Protein AF-W1Y806-F1 (afdb_monomer_lite)

Foldseek 3Di:
DDKDWDKDWDADPPDPFQIKMKTKIKDWDDDLQDAFGKMKMKMKIWGALNHPCCDDPQPPPDPNVNCNGTKIWMKMKMWHRNDRQKIKIKMKTDCIAGPVSHGDDIDMDIDIGGDD

Sequence (116 aa):
NKLWAGGEWLKASNVDNSQAWTAGLGYGNYDIAKKGTWDVKGQYFNQKANAPIVSSTWDQAYDLTNTSNGYKGYMASVDYAVQDNVGLSAGYGFNSKDQSGNDLSDFYRAELNYKF

Structure (mmCIF, N/CA/C/O backbone):
data_AF-W1Y806-F1
#
_entry.id   AF-W1Y806-F1
#
loop_
_atom_site.group_PDB
_atom_site.id
_atom_site.type_symbol
_atom_site.label_atom_id
_atom_site.label_alt_id
_atom_site.label_comp_id
_atom_site.label_asym_id
_atom_site.label_entity_id
_atom_site.label_seq_id
_atom_site.pdbx_PDB_ins_code
_atom_site.Cartn_x
_atom_site.Cartn_y
_atom_site.Cartn_z
_atom_site.occupancy
_atom_site.B_iso_or_equiv
_atom_site.auth_seq_id
_atom_site.auth_comp_id
_atom_site.auth_asym_id
_atom_site.auth_atom_id
_atom_site.pdbx_PDB_model_num
ATOM 1 N N . ASN A 1 1 ? -4.099 8.910 17.407 1.00 78.94 1 ASN A N 1
ATOM 2 C CA . ASN A 1 1 ? -3.705 8.502 16.040 1.00 78.94 1 ASN A CA 1
ATOM 3 C C . ASN A 1 1 ? -2.195 8.426 15.946 1.00 78.94 1 ASN A C 1
ATOM 5 O O . ASN A 1 1 ? -1.521 9.210 16.606 1.00 78.94 1 ASN A O 1
ATOM 9 N N . LYS A 1 2 ? -1.678 7.451 15.201 1.00 91.25 2 LYS A N 1
ATOM 10 C CA . LYS A 1 2 ? -0.253 7.142 15.071 1.00 91.25 2 LYS A CA 1
ATOM 11 C C . LYS A 1 2 ? 0.195 7.400 13.636 1.00 91.25 2 LYS A C 1
ATOM 13 O O . LYS A 1 2 ? -0.600 7.249 12.714 1.00 91.25 2 LYS A O 1
ATOM 18 N N . LEU A 1 3 ? 1.455 7.789 13.472 1.00 95.25 3 LEU A N 1
ATOM 19 C CA . LEU A 1 3 ? 2.110 7.840 12.168 1.00 95.25 3 LEU A CA 1
ATOM 20 C C . LEU A 1 3 ? 2.689 6.462 11.845 1.00 95.25 3 LEU A C 1
ATOM 22 O O . LEU A 1 3 ? 3.262 5.807 12.716 1.00 95.25 3 LEU A O 1
ATOM 26 N N . TRP A 1 4 ? 2.545 6.055 10.591 1.00 95.06 4 TRP A N 1
ATOM 27 C CA . TRP A 1 4 ? 3.188 4.887 10.010 1.00 95.06 4 TRP A CA 1
ATOM 28 C C . TRP A 1 4 ? 4.090 5.340 8.863 1.00 95.06 4 TRP A C 1
ATOM 30 O O . TRP A 1 4 ? 3.712 6.194 8.062 1.00 95.06 4 TRP A O 1
ATOM 40 N N . ALA A 1 5 ? 5.282 4.763 8.802 1.00 95.88 5 ALA A N 1
ATOM 41 C CA . ALA A 1 5 ? 6.193 4.867 7.677 1.00 95.88 5 ALA A CA 1
ATOM 42 C C . ALA A 1 5 ? 6.804 3.485 7.474 1.00 95.88 5 ALA A C 1
ATOM 44 O O . ALA A 1 5 ? 7.257 2.867 8.441 1.00 95.88 5 ALA A O 1
ATOM 45 N N . GLY A 1 6 ? 6.790 2.988 6.244 1.00 92.94 6 GLY A N 1
ATOM 46 C CA . GLY A 1 6 ? 7.240 1.633 5.970 1.00 92.94 6 GLY A CA 1
ATOM 47 C C . GLY A 1 6 ? 7.550 1.404 4.506 1.00 92.94 6 GLY A C 1
ATOM 48 O O . GLY A 1 6 ? 7.191 2.193 3.633 1.00 92.94 6 GLY A O 1
ATOM 49 N N . GLY A 1 7 ? 8.241 0.304 4.252 1.00 91.00 7 GLY A N 1
ATOM 50 C CA . GLY A 1 7 ? 8.563 -0.152 2.918 1.00 91.00 7 GLY A CA 1
ATOM 51 C C . GLY A 1 7 ? 9.121 -1.562 2.958 1.00 91.00 7 GLY A C 1
ATOM 52 O O . GLY A 1 7 ? 9.635 -2.011 3.982 1.00 91.00 7 GLY A O 1
ATOM 53 N N . GLU A 1 8 ? 9.004 -2.250 1.835 1.00 90.38 8 GLU A N 1
ATOM 54 C CA . GLU A 1 8 ? 9.477 -3.617 1.649 1.00 90.38 8 GLU A CA 1
ATOM 55 C C . GLU A 1 8 ? 10.240 -3.683 0.329 1.00 90.38 8 GLU A C 1
ATOM 57 O O . GLU A 1 8 ? 9.922 -2.957 -0.615 1.00 90.38 8 GLU A O 1
ATOM 62 N N . TRP A 1 9 ? 11.257 -4.539 0.258 1.00 90.00 9 TRP A N 1
ATOM 63 C CA . TRP A 1 9 ? 12.038 -4.776 -0.952 1.00 90.00 9 TRP A CA 1
ATOM 64 C C . TRP A 1 9 ? 12.380 -6.257 -1.053 1.00 90.00 9 TRP A C 1
ATOM 66 O O . TRP A 1 9 ? 12.744 -6.887 -0.059 1.00 90.00 9 TRP A O 1
ATOM 76 N N . LEU A 1 10 ? 12.299 -6.802 -2.262 1.00 86.94 10 LEU A N 1
ATOM 77 C CA . LEU A 1 10 ? 12.695 -8.170 -2.563 1.00 86.94 10 LEU A CA 1
ATOM 78 C C . LEU A 1 10 ? 13.381 -8.262 -3.928 1.00 86.94 10 LEU A C 1
ATOM 80 O O . LEU A 1 10 ? 13.142 -7.449 -4.823 1.00 86.94 10 LEU A O 1
ATOM 84 N N . LYS A 1 11 ? 14.218 -9.291 -4.087 1.00 87.50 11 LYS A N 1
ATOM 85 C CA . LYS A 1 11 ? 14.857 -9.693 -5.346 1.00 87.50 11 LYS A CA 1
ATOM 86 C C . LYS A 1 11 ? 15.137 -11.192 -5.316 1.00 87.50 11 LYS A C 1
ATOM 88 O O . LYS A 1 11 ? 15.687 -11.685 -4.335 1.00 87.50 11 LYS A O 1
ATOM 93 N N . ALA A 1 12 ? 14.840 -11.902 -6.401 1.00 86.75 12 ALA A N 1
ATOM 94 C CA . ALA A 1 12 ? 15.270 -13.288 -6.549 1.00 86.75 12 ALA A CA 1
ATOM 95 C C . ALA A 1 12 ? 16.736 -13.341 -7.019 1.00 86.75 12 ALA A C 1
ATOM 97 O O . ALA A 1 12 ? 17.110 -12.700 -8.002 1.00 86.75 12 ALA A O 1
ATOM 98 N N . SER A 1 13 ? 17.574 -14.111 -6.318 1.00 82.81 13 SER A N 1
ATOM 99 C CA . SER A 1 13 ? 19.036 -14.088 -6.493 1.00 82.81 13 SER A CA 1
ATOM 100 C C . SER A 1 13 ? 19.524 -14.467 -7.895 1.00 82.81 13 SER A C 1
ATOM 102 O O . SER A 1 13 ? 20.561 -13.968 -8.316 1.00 82.81 13 SER A O 1
ATOM 104 N N . ASN A 1 14 ? 18.772 -15.297 -8.625 1.00 86.31 14 ASN A N 1
ATOM 105 C CA . ASN A 1 14 ? 19.182 -15.865 -9.917 1.00 86.31 14 ASN A CA 1
ATOM 106 C C . ASN A 1 14 ? 18.197 -15.556 -11.057 1.00 86.31 14 ASN A C 1
ATOM 108 O O . ASN A 1 14 ? 18.173 -16.268 -12.056 1.00 86.31 14 ASN A O 1
ATOM 112 N N . VAL A 1 15 ? 17.345 -14.541 -10.895 1.00 84.12 15 VAL A N 1
ATOM 113 C CA . VAL A 1 15 ? 16.355 -14.165 -11.912 1.00 84.12 15 VAL A CA 1
ATOM 114 C C . VAL A 1 15 ? 16.520 -12.690 -12.237 1.00 84.12 15 VAL A C 1
ATOM 116 O O . VAL A 1 15 ? 16.374 -11.827 -11.365 1.00 84.12 15 VAL A O 1
ATOM 119 N N . ASP A 1 16 ? 16.809 -12.397 -13.500 1.00 84.38 16 ASP A N 1
ATOM 120 C CA . ASP A 1 16 ? 16.880 -11.025 -13.987 1.00 84.38 16 ASP A CA 1
ATOM 121 C C . ASP A 1 16 ? 15.511 -10.350 -13.905 1.00 84.38 16 ASP A C 1
ATOM 123 O O . ASP A 1 16 ? 14.475 -10.988 -14.082 1.00 84.38 16 ASP A O 1
ATOM 127 N N . ASN A 1 17 ? 15.492 -9.042 -13.634 1.00 83.50 17 ASN A N 1
ATOM 128 C CA . ASN A 1 17 ? 14.256 -8.258 -13.515 1.00 83.50 17 ASN A CA 1
ATOM 129 C C . ASN A 1 17 ? 13.245 -8.830 -12.499 1.00 83.50 17 ASN A C 1
ATOM 131 O O . ASN A 1 17 ? 12.040 -8.776 -12.727 1.00 83.50 17 ASN A O 1
ATOM 135 N N . SER A 1 18 ? 13.732 -9.339 -11.365 1.00 85.44 18 SER A N 1
ATOM 136 C CA . SER A 1 18 ? 12.915 -9.923 -10.285 1.00 85.44 18 SER A CA 1
ATOM 137 C C . SER A 1 18 ? 12.725 -9.024 -9.061 1.00 85.44 18 SER A C 1
ATOM 139 O O . SER A 1 18 ? 12.295 -9.477 -8.002 1.00 85.44 18 SER A O 1
ATOM 141 N N . GLN A 1 19 ? 13.100 -7.751 -9.177 1.00 88.50 19 GLN A N 1
ATOM 142 C CA . GLN A 1 19 ? 13.028 -6.811 -8.065 1.00 88.50 19 GLN A CA 1
ATOM 143 C C . GLN A 1 19 ? 11.608 -6.283 -7.890 1.00 88.50 19 GLN A C 1
ATOM 145 O O . GLN A 1 19 ? 10.964 -5.903 -8.869 1.00 88.50 19 GLN A O 1
ATOM 150 N N . ALA A 1 20 ? 11.162 -6.167 -6.648 1.00 88.81 20 ALA A N 1
ATOM 151 C CA . ALA A 1 20 ? 9.980 -5.392 -6.315 1.00 88.81 20 ALA A CA 1
ATOM 152 C C . ALA A 1 20 ? 10.181 -4.645 -5.006 1.00 88.81 20 ALA A C 1
ATOM 154 O O . ALA A 1 20 ? 10.896 -5.112 -4.120 1.00 88.81 20 ALA A O 1
ATOM 155 N N . TRP A 1 21 ? 9.562 -3.476 -4.901 1.00 90.06 21 TRP A N 1
ATOM 156 C CA . TRP A 1 21 ? 9.566 -2.706 -3.671 1.00 90.06 21 TRP A CA 1
ATOM 157 C C . TRP A 1 21 ? 8.333 -1.831 -3.529 1.00 90.06 21 TRP A C 1
ATOM 159 O O . TRP A 1 21 ? 7.690 -1.464 -4.513 1.00 90.06 21 TRP A O 1
ATOM 169 N N . THR A 1 22 ? 8.038 -1.474 -2.287 1.00 92.31 22 THR A N 1
ATOM 170 C CA . THR A 1 22 ? 7.028 -0.485 -1.921 1.00 92.31 22 THR A CA 1
ATOM 171 C C . THR A 1 22 ? 7.582 0.432 -0.843 1.00 92.31 22 THR A C 1
ATOM 173 O O . THR A 1 22 ? 8.426 0.024 -0.045 1.00 92.31 22 THR A O 1
ATOM 176 N N . ALA A 1 23 ? 7.125 1.674 -0.829 1.00 94.31 23 ALA A N 1
ATOM 177 C CA . ALA A 1 23 ? 7.381 2.615 0.246 1.00 94.31 23 ALA A CA 1
ATOM 178 C C . ALA A 1 23 ? 6.155 3.503 0.441 1.00 94.31 23 ALA A C 1
ATOM 180 O O . ALA A 1 23 ? 5.540 3.952 -0.530 1.00 94.31 23 ALA A O 1
ATOM 181 N N . GLY A 1 24 ? 5.808 3.775 1.694 1.00 95.31 24 GLY A N 1
ATOM 182 C CA . GLY A 1 24 ? 4.593 4.502 2.014 1.00 95.31 24 GLY A CA 1
ATOM 183 C C . GLY A 1 24 ? 4.590 5.150 3.385 1.00 95.31 24 GLY A C 1
ATOM 184 O O . GLY A 1 24 ? 5.449 4.914 4.238 1.00 95.31 24 GLY A O 1
ATOM 185 N N . LEU A 1 25 ? 3.576 5.989 3.562 1.00 96.75 25 LEU A N 1
ATOM 186 C CA . LEU A 1 25 ? 3.259 6.689 4.794 1.00 96.75 25 LEU A CA 1
ATOM 187 C C . LEU A 1 25 ? 1.783 6.496 5.122 1.00 96.75 25 LEU A C 1
ATOM 189 O O . LEU A 1 25 ? 0.957 6.228 4.251 1.00 96.75 25 LEU A O 1
ATOM 193 N N . GLY A 1 26 ? 1.443 6.652 6.393 1.00 96.69 26 GLY A N 1
ATOM 194 C CA . GLY A 1 26 ? 0.084 6.451 6.859 1.00 96.69 26 GLY A CA 1
ATOM 195 C C . GLY A 1 26 ? -0.171 7.117 8.190 1.00 96.69 26 GLY A C 1
ATOM 196 O O . GLY A 1 26 ? 0.750 7.481 8.928 1.00 96.69 26 GLY A O 1
ATOM 197 N N . TYR A 1 27 ? -1.449 7.290 8.488 1.00 97.19 27 TYR A N 1
ATOM 198 C CA . TYR A 1 27 ? -1.890 7.915 9.715 1.00 97.19 27 TYR A CA 1
ATOM 199 C C . TYR A 1 27 ? -3.206 7.320 10.184 1.00 97.19 27 TYR A C 1
ATOM 201 O O . TYR A 1 27 ? -4.147 7.167 9.411 1.00 97.19 27 TYR A O 1
ATOM 209 N N . GLY A 1 28 ? -3.272 7.028 11.476 1.00 96.88 28 GLY A N 1
ATOM 210 C CA . GLY A 1 28 ? -4.466 6.483 12.100 1.00 96.88 28 GLY A CA 1
ATOM 211 C C . GLY A 1 28 ? -4.126 5.516 13.215 1.00 96.88 28 GLY A C 1
ATOM 212 O O . GLY A 1 28 ? -3.008 5.475 13.730 1.00 96.88 28 GLY A O 1
ATOM 213 N N . ASN A 1 29 ? -5.124 4.792 13.673 1.00 96.56 29 ASN A N 1
ATOM 214 C CA . ASN A 1 29 ? -5.012 3.819 14.750 1.00 96.56 29 ASN A CA 1
ATOM 215 C C . ASN A 1 29 ? -6.064 2.722 14.587 1.00 96.56 29 ASN A C 1
ATOM 217 O O . ASN A 1 29 ? -6.637 2.292 15.589 1.00 96.56 29 ASN A O 1
ATOM 221 N N . TYR A 1 30 ? -6.328 2.331 13.339 1.00 96.38 30 TYR A N 1
ATOM 222 C CA . TYR A 1 30 ? -7.282 1.287 13.009 1.00 96.38 30 TYR A CA 1
ATOM 223 C C . TYR A 1 30 ? -7.050 0.037 13.861 1.00 96.38 30 TYR A C 1
ATOM 225 O O . TYR A 1 30 ? -5.929 -0.452 14.010 1.00 96.38 30 TYR A O 1
ATOM 233 N N . ASP A 1 31 ? -8.137 -0.449 14.438 1.00 95.50 31 ASP A N 1
ATOM 234 C CA . ASP A 1 31 ? -8.215 -1.670 15.216 1.00 95.50 31 ASP A CA 1
ATOM 235 C C . ASP A 1 31 ? -9.624 -2.223 15.009 1.00 95.50 31 ASP A C 1
ATOM 237 O O . ASP A 1 31 ? -10.587 -1.695 15.566 1.00 95.50 31 ASP A O 1
ATOM 241 N N . ILE A 1 32 ? -9.756 -3.276 14.196 1.00 95.38 32 ILE A N 1
ATOM 242 C CA . ILE A 1 32 ? -11.064 -3.850 13.850 1.00 95.38 32 ILE A CA 1
ATOM 243 C C . ILE A 1 32 ? -11.882 -4.231 15.091 1.00 95.38 32 ILE A C 1
ATOM 245 O O . ILE A 1 32 ? -13.104 -4.194 15.041 1.00 95.38 32 ILE A O 1
ATOM 249 N N . ALA A 1 33 ? -11.239 -4.538 16.223 1.00 96.31 33 ALA A N 1
ATOM 250 C CA . ALA A 1 33 ? -11.924 -4.876 17.469 1.00 96.31 33 ALA A CA 1
ATOM 251 C C . ALA A 1 33 ? -12.547 -3.663 18.185 1.00 96.31 33 ALA A C 1
ATOM 253 O O . ALA A 1 33 ? -13.241 -3.839 19.183 1.00 96.31 33 ALA A O 1
ATOM 254 N N . LYS A 1 34 ? -12.286 -2.438 17.712 1.00 96.38 34 LYS A N 1
ATOM 255 C CA . LYS A 1 34 ? -12.759 -1.187 18.308 1.00 96.38 34 LYS A CA 1
ATOM 256 C C . LYS A 1 34 ? -13.486 -0.341 17.275 1.00 96.38 34 LYS A C 1
ATOM 258 O O . LYS A 1 34 ? -12.859 0.292 16.418 1.00 96.38 34 LYS A O 1
ATOM 263 N N . LYS A 1 35 ? -14.807 -0.255 17.414 1.00 96.69 35 LYS A N 1
ATOM 264 C CA . LYS A 1 35 ? -15.661 0.616 16.607 1.00 96.69 35 LYS A CA 1
ATOM 265 C C . LYS A 1 35 ? -15.131 2.051 16.545 1.00 96.69 35 LYS A C 1
ATOM 267 O O . LYS A 1 35 ? -14.738 2.643 17.550 1.00 96.69 35 LYS A O 1
ATOM 272 N N . GLY A 1 36 ? -15.195 2.636 15.353 1.00 96.31 36 GLY A N 1
ATOM 273 C CA . GLY A 1 36 ? -14.855 4.031 15.088 1.00 96.31 36 GLY A CA 1
ATOM 274 C C . GLY A 1 36 ? -13.361 4.300 14.918 1.00 96.31 36 GLY A C 1
ATOM 275 O O . GLY A 1 36 ? -12.987 5.442 14.651 1.00 96.31 36 GLY A O 1
ATOM 276 N N . THR A 1 37 ? -12.506 3.283 15.051 1.00 97.69 37 THR A N 1
ATOM 277 C CA . THR A 1 37 ? -11.088 3.404 14.701 1.00 97.69 37 THR A CA 1
ATOM 278 C C . THR A 1 37 ? -10.892 3.356 13.191 1.00 97.69 37 THR A C 1
ATOM 280 O O . THR A 1 37 ? -11.679 2.751 12.459 1.00 97.69 37 THR A O 1
ATOM 283 N N . TRP A 1 38 ? -9.841 4.023 12.720 1.00 97.75 38 TRP A N 1
ATOM 284 C CA . TRP A 1 38 ? -9.566 4.162 11.297 1.00 97.75 38 TRP A CA 1
ATOM 285 C C . TRP A 1 38 ? -8.093 4.413 11.022 1.00 97.75 38 TRP A C 1
ATOM 287 O O . TRP A 1 38 ? -7.353 4.875 11.899 1.00 97.75 38 TRP A O 1
ATOM 297 N N . ASP A 1 39 ? -7.673 4.130 9.797 1.00 97.50 39 ASP A N 1
ATOM 298 C CA . ASP A 1 39 ? -6.411 4.614 9.264 1.00 97.50 39 ASP A CA 1
ATOM 299 C C . ASP A 1 39 ? -6.495 4.875 7.761 1.00 97.50 39 ASP A C 1
ATOM 301 O O . ASP A 1 39 ? -7.422 4.437 7.081 1.00 97.50 39 ASP A O 1
ATOM 305 N N . VAL A 1 40 ? -5.549 5.674 7.276 1.00 96.62 40 VAL A N 1
ATOM 306 C CA . VAL A 1 40 ? -5.312 5.885 5.851 1.00 96.62 40 VAL A CA 1
ATOM 307 C C . VAL A 1 40 ? -3.842 5.665 5.552 1.00 96.62 40 VAL A C 1
ATOM 309 O O . VAL A 1 40 ? -2.973 6.026 6.358 1.00 96.62 40 VAL A O 1
ATOM 312 N N . LYS A 1 41 ? -3.550 5.101 4.384 1.00 95.81 41 LYS A N 1
ATOM 313 C CA . LYS A 1 41 ? -2.184 4.863 3.916 1.00 95.81 41 LYS A CA 1
ATOM 314 C C . LYS A 1 41 ? -2.055 5.272 2.459 1.00 95.81 41 LYS A C 1
ATOM 316 O O . LYS A 1 41 ? -2.982 5.129 1.669 1.00 95.81 41 LYS A O 1
ATOM 321 N N . GLY A 1 42 ? -0.892 5.803 2.118 1.00 95.25 42 GLY A N 1
ATOM 322 C CA . GLY A 1 42 ? -0.500 6.126 0.758 1.00 95.25 42 GLY A CA 1
ATOM 323 C C . GLY A 1 42 ? 0.865 5.523 0.488 1.00 95.25 42 GLY A C 1
ATOM 324 O O . GLY A 1 42 ? 1.792 5.697 1.281 1.00 95.25 42 GLY A O 1
ATOM 325 N N . GLN A 1 43 ? 0.994 4.815 -0.623 1.00 94.75 43 GLN A N 1
ATOM 326 C CA . GLN A 1 43 ? 2.226 4.124 -0.969 1.00 94.75 43 GLN A CA 1
ATOM 327 C C . GLN A 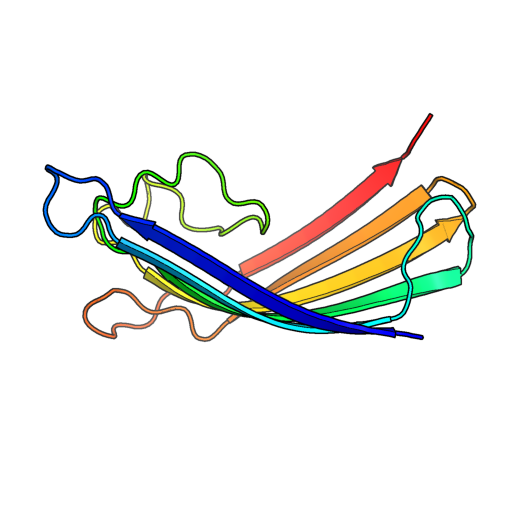1 43 ? 2.500 4.176 -2.460 1.00 94.75 43 GLN A C 1
ATOM 329 O O . GLN A 1 43 ? 1.586 4.231 -3.281 1.00 94.75 43 GLN A O 1
ATOM 334 N N . TYR A 1 44 ? 3.781 4.139 -2.792 1.00 93.31 44 TYR A N 1
ATOM 335 C CA . TYR A 1 44 ? 4.257 3.918 -4.141 1.00 93.31 44 TYR A CA 1
ATOM 336 C C . TYR A 1 44 ? 4.919 2.552 -4.204 1.00 93.31 44 TYR A C 1
ATOM 338 O O . TYR A 1 44 ? 5.735 2.213 -3.346 1.00 93.31 44 TYR A O 1
ATOM 346 N N . PHE A 1 45 ? 4.601 1.797 -5.244 1.00 90.50 45 PHE A N 1
ATOM 347 C CA . PHE A 1 45 ? 5.182 0.487 -5.478 1.00 90.50 45 PHE A CA 1
ATOM 348 C C . PHE A 1 45 ? 5.778 0.405 -6.879 1.00 90.50 45 PHE A C 1
ATOM 350 O O . PHE A 1 45 ? 5.365 1.095 -7.814 1.00 90.50 45 PHE A O 1
ATOM 357 N N . ASN A 1 46 ? 6.764 -0.470 -7.029 1.00 90.38 46 ASN A N 1
ATOM 358 C CA . ASN A 1 46 ? 7.382 -0.782 -8.303 1.00 90.38 46 ASN A CA 1
ATOM 359 C C . ASN A 1 46 ? 7.771 -2.256 -8.322 1.00 90.38 46 ASN A C 1
ATOM 361 O O . ASN A 1 46 ? 8.637 -2.679 -7.558 1.00 90.38 46 ASN A O 1
ATOM 365 N N . GLN A 1 47 ? 7.152 -3.017 -9.218 1.00 87.50 47 GLN A N 1
ATOM 366 C CA . GLN A 1 47 ? 7.416 -4.434 -9.417 1.00 87.50 47 GLN A CA 1
ATOM 367 C C . GLN A 1 47 ? 7.900 -4.696 -10.839 1.00 87.50 47 GLN A C 1
ATOM 369 O O . GLN A 1 47 ? 7.279 -4.284 -11.821 1.00 87.50 47 GLN A O 1
ATOM 374 N N . LYS A 1 48 ? 9.039 -5.376 -10.959 1.00 85.31 48 LYS A N 1
ATOM 375 C CA . LYS A 1 48 ? 9.593 -5.803 -12.245 1.00 85.31 48 LYS A CA 1
ATOM 376 C C . LYS A 1 48 ? 8.897 -7.072 -12.750 1.00 85.31 48 LYS A C 1
ATOM 378 O O . LYS A 1 48 ? 8.257 -7.782 -11.984 1.00 85.31 48 LYS A O 1
ATOM 383 N N . ALA A 1 49 ? 9.055 -7.342 -14.044 1.00 79.50 49 ALA A N 1
ATOM 384 C CA . ALA A 1 49 ? 8.414 -8.435 -14.780 1.00 79.50 49 ALA A CA 1
ATOM 385 C C . ALA A 1 49 ? 8.475 -9.807 -14.098 1.00 79.50 49 ALA A C 1
ATOM 387 O O . ALA A 1 49 ? 7.467 -10.495 -14.005 1.00 79.50 49 ALA A O 1
ATOM 388 N N . ASN A 1 50 ? 9.649 -10.176 -13.586 1.00 76.25 50 ASN A N 1
ATOM 389 C CA . ASN A 1 50 ? 9.895 -11.487 -12.995 1.00 76.25 50 ASN A CA 1
ATOM 390 C C . ASN A 1 50 ? 9.886 -11.436 -11.463 1.00 76.25 50 ASN A C 1
ATOM 392 O O . ASN A 1 50 ? 10.482 -12.298 -10.812 1.00 76.25 50 ASN A O 1
ATOM 396 N N . ALA A 1 51 ? 9.321 -10.381 -10.867 1.00 69.00 51 ALA A N 1
ATOM 397 C CA . ALA A 1 51 ? 9.198 -10.313 -9.422 1.00 69.00 51 ALA A CA 1
ATOM 398 C C . ALA A 1 51 ? 8.241 -11.426 -8.965 1.00 69.00 51 ALA A C 1
ATOM 400 O O . ALA A 1 51 ? 7.132 -11.511 -9.493 1.00 69.00 51 ALA A O 1
ATOM 401 N N . PRO A 1 52 ? 8.635 -12.282 -8.005 1.00 61.78 52 PRO A N 1
ATOM 402 C CA . PRO A 1 52 ? 7.813 -13.399 -7.544 1.00 61.78 52 PRO A CA 1
ATOM 403 C C . PRO A 1 52 ? 6.686 -12.919 -6.610 1.00 61.78 52 PRO A C 1
ATOM 405 O O . PRO A 1 52 ? 6.567 -13.379 -5.477 1.00 61.78 52 PRO A O 1
ATOM 408 N N . ILE A 1 53 ? 5.871 -11.965 -7.064 1.00 60.81 53 ILE A N 1
ATOM 409 C CA . ILE A 1 53 ? 4.676 -11.510 -6.355 1.00 60.81 53 ILE A CA 1
ATOM 410 C C . ILE A 1 53 ? 3.515 -12.389 -6.816 1.00 60.81 53 ILE A C 1
ATOM 412 O O . ILE A 1 53 ? 2.867 -12.111 -7.814 1.00 60.81 53 ILE A O 1
ATOM 416 N N . VAL A 1 54 ? 3.304 -13.491 -6.095 1.00 54.66 54 VAL A N 1
ATOM 417 C CA . VAL A 1 54 ? 2.150 -14.397 -6.263 1.00 54.66 54 VAL A CA 1
ATOM 418 C C . VAL A 1 54 ? 0.885 -13.871 -5.575 1.00 54.66 54 VAL A C 1
ATOM 420 O O . VAL A 1 54 ? -0.219 -14.287 -5.902 1.00 54.66 54 VAL A O 1
ATOM 423 N N . SER A 1 55 ? 1.047 -12.961 -4.615 1.00 52.62 55 SER A N 1
ATOM 424 C CA . SER A 1 55 ? -0.026 -12.236 -3.937 1.00 52.62 55 SER A CA 1
ATOM 425 C C . SER A 1 55 ? 0.562 -10.978 -3.309 1.00 52.62 55 SER A C 1
ATOM 427 O O . SER A 1 55 ? 1.623 -11.044 -2.686 1.00 52.62 55 SER A O 1
ATOM 429 N N . SER A 1 56 ? -0.119 -9.846 -3.438 1.00 53.72 56 SER A N 1
ATOM 430 C CA . SER A 1 56 ? 0.280 -8.608 -2.774 1.00 53.72 56 SER A CA 1
ATOM 431 C C . SER A 1 56 ? -0.545 -8.408 -1.513 1.00 53.72 56 SER A C 1
ATOM 433 O O . SER A 1 56 ? -1.768 -8.481 -1.575 1.00 53.72 56 SER A O 1
ATOM 435 N N . THR A 1 57 ? 0.106 -8.067 -0.396 1.00 51.78 57 THR A N 1
ATOM 436 C CA . THR A 1 57 ? -0.558 -7.612 0.843 1.00 51.78 57 THR A CA 1
ATOM 437 C C . THR A 1 57 ? -1.502 -6.427 0.596 1.00 51.78 57 THR A C 1
ATOM 439 O O . THR A 1 57 ? -2.369 -6.142 1.413 1.00 51.78 57 THR A O 1
ATOM 442 N N . TRP A 1 58 ? -1.332 -5.735 -0.532 1.00 52.84 58 TRP A N 1
ATOM 443 C CA . TRP A 1 58 ? -2.044 -4.518 -0.893 1.00 52.84 58 TRP A CA 1
ATOM 444 C C . TRP A 1 58 ? -2.893 -4.670 -2.162 1.00 52.84 58 TRP A C 1
ATOM 446 O O . TRP A 1 58 ? -3.178 -3.676 -2.822 1.00 52.84 58 TRP A O 1
ATOM 456 N N . ASP A 1 59 ? -3.262 -5.900 -2.539 1.00 55.28 59 ASP A N 1
ATOM 457 C CA . ASP A 1 59 ? -4.244 -6.168 -3.602 1.00 55.28 59 ASP A CA 1
ATOM 458 C C . ASP A 1 59 ? -3.981 -5.428 -4.925 1.00 55.28 59 ASP A C 1
ATOM 460 O O . ASP A 1 59 ? -4.870 -4.877 -5.576 1.00 55.28 59 ASP A O 1
ATOM 464 N N . GLN A 1 60 ? -2.711 -5.413 -5.317 1.00 58.00 60 GLN A N 1
ATOM 465 C CA . GLN A 1 60 ? -2.230 -4.947 -6.610 1.00 58.00 60 GLN A CA 1
ATOM 466 C C . GLN A 1 60 ? -3.012 -5.626 -7.751 1.00 58.00 60 GLN A C 1
ATOM 468 O O . GLN A 1 60 ? -2.873 -6.823 -7.979 1.00 58.00 60 GLN A O 1
ATOM 473 N N . ALA A 1 61 ? -3.862 -4.861 -8.449 1.00 54.34 61 ALA A N 1
ATOM 474 C CA . ALA A 1 61 ? -4.844 -5.411 -9.392 1.00 54.34 61 ALA A CA 1
ATOM 475 C C . ALA A 1 61 ? -4.249 -6.064 -10.649 1.00 54.34 61 ALA A C 1
ATOM 477 O O . ALA A 1 61 ? -4.919 -6.869 -11.297 1.00 54.34 61 ALA A O 1
ATOM 478 N N . T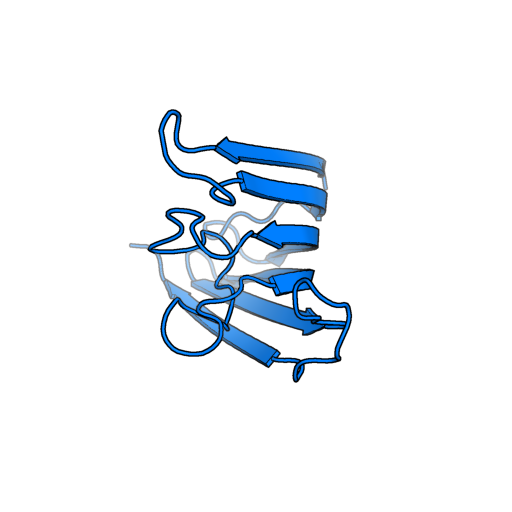YR A 1 62 ? -3.012 -5.726 -11.014 1.00 53.06 62 TYR A N 1
ATOM 479 C CA . TYR A 1 62 ? -2.355 -6.329 -12.168 1.00 53.06 62 TYR A CA 1
ATOM 480 C C . TYR A 1 62 ? -1.486 -7.500 -11.706 1.00 53.06 62 TYR A C 1
ATOM 482 O O . TYR A 1 62 ? -0.276 -7.386 -11.516 1.00 53.06 62 TYR A O 1
ATOM 490 N N . ASP A 1 63 ? -2.153 -8.633 -11.502 1.00 48.22 63 ASP A N 1
ATOM 491 C CA . ASP A 1 63 ? -1.529 -9.942 -11.317 1.00 48.22 63 ASP A CA 1
ATOM 492 C C . ASP A 1 63 ? -0.764 -10.376 -12.596 1.00 48.22 63 ASP A C 1
ATOM 494 O O . ASP A 1 63 ? -0.928 -9.799 -13.682 1.00 48.22 63 ASP A O 1
ATOM 498 N N . LEU A 1 64 ? 0.070 -11.412 -12.468 1.00 41.94 64 LEU A N 1
ATOM 499 C CA . LEU A 1 64 ? 0.953 -12.040 -13.465 1.00 41.94 64 LEU A CA 1
ATOM 500 C C . LEU A 1 64 ? 0.329 -12.262 -14.858 1.00 41.94 64 LEU A C 1
ATOM 502 O O . LEU A 1 64 ? 1.066 -12.374 -15.841 1.00 41.94 64 LEU A O 1
ATOM 506 N N . THR A 1 65 ? -1.002 -12.300 -14.967 1.00 46.38 65 THR A N 1
ATOM 507 C CA . THR A 1 65 ? -1.743 -12.503 -16.221 1.00 46.38 65 THR A CA 1
ATOM 508 C C . THR A 1 65 ? -1.871 -11.249 -17.089 1.00 46.38 65 THR A C 1
ATOM 510 O O . THR A 1 65 ? -1.961 -11.380 -18.306 1.00 46.38 65 THR A O 1
ATOM 513 N N . ASN A 1 66 ? -1.889 -10.043 -16.505 1.00 47.88 66 ASN A N 1
ATOM 514 C CA . ASN A 1 66 ? -2.117 -8.795 -17.253 1.00 47.88 66 ASN A CA 1
ATOM 515 C C . ASN A 1 66 ? -0.837 -7.989 -17.496 1.00 47.88 66 ASN A C 1
ATOM 517 O O . ASN A 1 66 ? -0.766 -7.204 -18.440 1.00 47.88 66 ASN A O 1
ATOM 521 N N . THR A 1 67 ? 0.192 -8.188 -16.672 1.00 52.00 67 THR A N 1
ATOM 522 C CA . THR A 1 67 ? 1.470 -7.485 -16.810 1.00 52.00 67 THR A CA 1
ATOM 523 C C . THR A 1 67 ? 2.634 -8.439 -16.588 1.00 52.00 67 THR A C 1
ATOM 525 O O . THR A 1 67 ? 3.433 -8.226 -15.677 1.00 52.00 67 THR A O 1
ATOM 528 N N . SER A 1 68 ? 2.825 -9.436 -17.462 1.00 56.72 68 SER A N 1
ATOM 529 C CA . SER A 1 68 ? 4.082 -10.219 -17.513 1.00 56.72 68 SER A CA 1
ATOM 530 C C . SER A 1 68 ? 5.354 -9.356 -17.690 1.00 56.72 68 SER A C 1
ATOM 532 O O . SER A 1 68 ? 6.453 -9.885 -17.768 1.00 56.72 68 SER A O 1
ATOM 534 N N . ASN A 1 69 ? 5.217 -8.025 -17.732 1.00 69.31 69 ASN A N 1
ATOM 535 C CA . ASN A 1 69 ? 6.268 -7.020 -17.841 1.00 69.31 69 ASN A CA 1
ATOM 536 C C . ASN A 1 69 ? 6.490 -6.203 -16.548 1.00 69.31 69 ASN A C 1
ATOM 538 O O . ASN A 1 69 ? 7.394 -5.366 -16.502 1.00 69.31 69 ASN A O 1
ATOM 542 N N . GLY A 1 70 ? 5.707 -6.446 -15.489 1.00 77.31 70 GLY A N 1
ATOM 543 C CA . GLY A 1 70 ? 5.741 -5.665 -14.253 1.00 77.31 70 GLY A CA 1
ATOM 544 C C . GLY A 1 70 ? 5.141 -4.266 -14.422 1.00 77.31 70 GLY A C 1
ATOM 545 O O . GLY A 1 70 ? 4.933 -3.783 -15.535 1.00 77.31 70 GLY A O 1
ATOM 546 N N . TYR A 1 71 ? 4.865 -3.590 -13.309 1.00 86.06 71 TYR A N 1
ATOM 547 C CA . TYR A 1 71 ? 4.264 -2.259 -13.313 1.00 86.06 71 TYR A CA 1
ATOM 548 C C . TYR A 1 71 ? 4.606 -1.481 -12.038 1.00 86.06 71 TYR A C 1
ATOM 550 O O . TYR A 1 71 ? 5.198 -2.007 -11.095 1.00 86.06 71 TYR A O 1
ATOM 558 N N . LYS A 1 72 ? 4.308 -0.189 -12.034 1.00 90.19 72 LYS A N 1
ATOM 559 C CA . LYS A 1 72 ? 4.560 0.723 -10.920 1.00 90.19 72 LYS A CA 1
ATOM 560 C C . LYS A 1 72 ? 3.400 1.693 -10.798 1.00 90.19 72 LYS A C 1
ATOM 562 O O . LYS A 1 72 ? 2.746 1.990 -11.793 1.00 90.19 72 LYS A O 1
ATOM 567 N N . GLY A 1 73 ? 3.149 2.194 -9.604 1.00 92.56 73 GLY A N 1
ATOM 568 C CA . GLY A 1 73 ? 2.022 3.084 -9.389 1.00 92.56 73 GLY A CA 1
ATOM 569 C C . GLY A 1 73 ? 1.879 3.488 -7.940 1.00 92.56 73 GLY A C 1
ATOM 570 O O . GLY A 1 73 ? 2.690 3.126 -7.083 1.00 92.56 73 GLY A O 1
ATOM 571 N N . TYR A 1 74 ? 0.829 4.254 -7.688 1.00 92.88 74 TYR A N 1
ATOM 572 C CA . TYR A 1 74 ? 0.457 4.679 -6.354 1.00 92.88 74 TYR A CA 1
ATOM 573 C C . TYR A 1 74 ? -0.775 3.914 -5.898 1.00 92.88 74 TYR A C 1
ATOM 575 O O . TYR A 1 74 ? -1.629 3.545 -6.701 1.00 92.88 74 TYR A O 1
ATOM 583 N N . MET A 1 75 ? -0.873 3.700 -4.594 1.00 92.44 75 MET A N 1
ATOM 584 C CA . MET A 1 75 ? -2.061 3.164 -3.959 1.00 92.44 75 MET A CA 1
ATOM 585 C C . MET A 1 75 ? -2.394 3.998 -2.732 1.00 92.44 75 MET A C 1
ATOM 587 O O . MET A 1 75 ? -1.526 4.267 -1.900 1.00 92.44 75 MET A O 1
ATOM 591 N N . ALA A 1 76 ? -3.657 4.388 -2.625 1.00 94.31 76 ALA A N 1
ATOM 592 C CA . ALA A 1 76 ? -4.239 4.923 -1.408 1.00 94.31 76 ALA A CA 1
ATOM 593 C C . ALA A 1 76 ? -5.180 3.875 -0.812 1.00 94.31 76 ALA A C 1
ATOM 595 O O . ALA A 1 76 ? -5.954 3.263 -1.547 1.00 94.31 76 ALA A O 1
ATOM 596 N N . SER A 1 77 ? -5.131 3.681 0.500 1.00 94.06 77 SER A N 1
ATOM 597 C CA . SER A 1 77 ? -6.063 2.816 1.217 1.00 94.06 77 SER A CA 1
ATOM 598 C C . SER A 1 77 ? -6.629 3.498 2.453 1.00 94.06 77 SER A C 1
ATOM 600 O O . SER A 1 77 ? -6.017 4.403 3.028 1.00 94.06 77 SER A O 1
ATOM 602 N N . VAL A 1 78 ? -7.823 3.064 2.837 1.00 95.50 78 VAL A N 1
ATOM 603 C CA . VAL A 1 78 ? -8.521 3.473 4.049 1.00 95.50 78 VAL A CA 1
ATOM 604 C C . VAL A 1 78 ? -9.135 2.252 4.712 1.00 95.50 78 VAL A C 1
ATOM 606 O O . VAL A 1 78 ? -9.750 1.421 4.045 1.00 95.50 78 VAL A O 1
ATOM 609 N N . ASP A 1 79 ? -9.003 2.191 6.029 1.00 96.56 79 ASP A N 1
ATOM 610 C CA . ASP A 1 79 ? -9.612 1.179 6.880 1.00 96.56 79 ASP A CA 1
ATOM 611 C C . ASP A 1 79 ? -10.500 1.866 7.923 1.00 96.56 79 ASP A C 1
ATOM 613 O O . ASP A 1 79 ? -10.103 2.864 8.531 1.00 96.56 79 ASP A O 1
ATOM 617 N N . TYR A 1 80 ? -11.710 1.348 8.146 1.00 96.88 80 TYR A N 1
ATOM 618 C CA . TYR A 1 80 ? -12.660 1.884 9.123 1.00 96.88 80 TYR A CA 1
ATOM 619 C C . TYR A 1 80 ? -13.422 0.775 9.852 1.00 96.88 80 TYR A C 1
ATOM 621 O O . TYR A 1 80 ? -14.037 -0.087 9.230 1.00 96.88 80 TYR A O 1
ATOM 629 N N . ALA A 1 81 ? -13.421 0.795 11.185 1.00 97.44 81 ALA A N 1
ATOM 630 C CA . ALA A 1 81 ? -14.172 -0.160 11.998 1.00 97.44 81 ALA A CA 1
ATOM 631 C C . ALA A 1 81 ? -15.617 0.329 12.191 1.00 97.44 81 ALA A C 1
ATOM 633 O O . ALA A 1 81 ? -15.889 1.183 13.040 1.00 97.44 81 ALA A O 1
ATOM 634 N N . VAL A 1 82 ? -16.560 -0.203 11.408 1.00 96.06 82 VAL A N 1
ATOM 635 C CA . VAL A 1 82 ? -17.985 0.178 11.4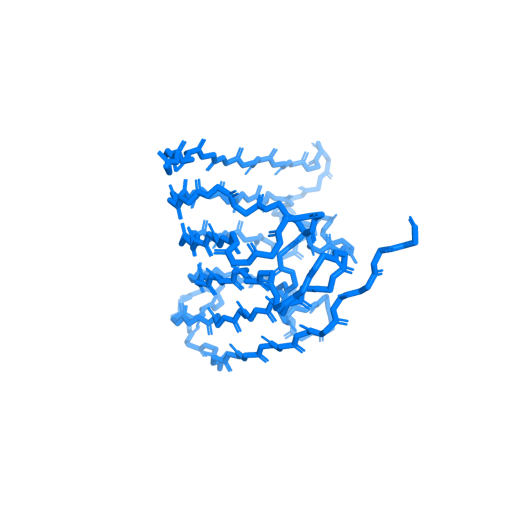85 1.00 96.06 82 VAL A CA 1
ATOM 636 C C . VAL A 1 82 ? -18.646 -0.303 12.780 1.00 96.06 82 VAL A C 1
ATOM 638 O O . VAL A 1 82 ? -19.542 0.357 13.315 1.00 96.06 82 VAL A O 1
ATOM 641 N N . GLN A 1 83 ? -18.168 -1.424 13.316 1.00 95.19 83 GLN A N 1
ATOM 642 C CA . GLN A 1 83 ? -18.564 -1.997 14.597 1.00 95.19 83 GLN A CA 1
ATOM 643 C C . GLN A 1 83 ? -17.393 -2.801 15.169 1.00 95.19 83 GLN A C 1
ATOM 645 O O . GLN A 1 83 ? -16.430 -3.080 14.459 1.00 95.19 83 GLN A O 1
ATOM 650 N N . ASP A 1 84 ? -17.469 -3.180 16.442 1.00 95.62 84 ASP A N 1
ATOM 651 C CA . ASP A 1 84 ? -16.499 -4.101 17.025 1.00 95.62 84 ASP A CA 1
ATOM 652 C C . ASP A 1 84 ? -16.467 -5.391 16.198 1.00 95.62 84 ASP A C 1
ATOM 654 O O . ASP A 1 84 ? -17.493 -6.032 15.954 1.00 95.62 84 ASP A O 1
ATOM 658 N N . ASN A 1 85 ? -15.267 -5.722 15.737 1.00 95.56 85 ASN A N 1
ATOM 659 C CA . ASN A 1 85 ? -14.934 -6.827 14.853 1.00 95.56 85 ASN A CA 1
ATOM 660 C C . ASN A 1 85 ? -15.518 -6.765 13.431 1.00 95.56 85 ASN A C 1
ATOM 662 O O . ASN A 1 85 ? -15.393 -7.739 12.690 1.00 95.56 85 ASN A O 1
ATOM 666 N N . VAL A 1 86 ? -16.105 -5.637 13.021 1.00 95.44 86 VAL A N 1
ATOM 667 C CA . VAL A 1 86 ? -16.589 -5.410 11.652 1.00 95.44 86 VAL A CA 1
ATOM 668 C C . VAL A 1 86 ? -15.841 -4.220 11.050 1.00 95.44 86 VAL A C 1
ATOM 670 O O . VAL A 1 86 ? -15.954 -3.089 11.529 1.00 95.44 86 VAL A O 1
ATOM 673 N N . GLY A 1 87 ? -15.098 -4.459 9.976 1.00 96.69 87 GLY A N 1
ATOM 674 C CA . GLY A 1 87 ? -14.302 -3.458 9.271 1.00 96.69 87 GLY A CA 1
ATOM 675 C C . GLY A 1 87 ? -14.755 -3.260 7.830 1.00 96.69 87 GLY A C 1
ATOM 676 O O . GLY A 1 87 ? -15.174 -4.206 7.176 1.00 96.69 87 GLY A O 1
ATOM 677 N N . LEU A 1 88 ? -14.636 -2.037 7.329 1.00 95.56 88 LEU A N 1
ATOM 678 C CA . LEU A 1 88 ? -14.674 -1.722 5.908 1.00 95.56 88 LEU A CA 1
ATOM 679 C C . LEU A 1 88 ? -13.272 -1.282 5.487 1.00 95.56 88 LEU A C 1
ATOM 681 O O . LEU A 1 88 ? -12.694 -0.404 6.130 1.00 95.56 88 LEU A O 1
ATOM 685 N N . SER A 1 89 ? -12.768 -1.857 4.404 1.00 94.25 89 SER A N 1
ATOM 686 C CA . SER A 1 89 ? -11.490 -1.485 3.800 1.00 94.25 89 SER A CA 1
ATOM 687 C C . SER A 1 89 ? -11.738 -1.049 2.364 1.00 94.25 89 SER A C 1
ATOM 689 O O . SER A 1 89 ? -12.534 -1.664 1.656 1.00 94.25 89 SER A O 1
ATOM 691 N N . ALA A 1 90 ? -11.095 0.025 1.921 1.00 93.38 90 ALA A N 1
ATOM 692 C CA . ALA A 1 90 ? -11.153 0.458 0.532 1.00 93.38 90 ALA A CA 1
ATOM 693 C C . ALA A 1 90 ? -9.771 0.881 0.041 1.00 93.38 90 ALA A C 1
ATOM 695 O O . ALA A 1 90 ? -8.996 1.494 0.772 1.00 93.38 90 ALA A O 1
ATOM 696 N N . GLY A 1 91 ? -9.478 0.562 -1.214 1.00 92.06 91 GLY A N 1
ATOM 697 C CA . GLY A 1 91 ? -8.226 0.880 -1.882 1.00 92.06 91 GLY A CA 1
ATOM 698 C C . GLY A 1 91 ? -8.471 1.456 -3.269 1.00 92.06 91 GLY A C 1
ATOM 699 O O . GLY A 1 91 ? -9.391 1.038 -3.971 1.00 92.06 91 GLY A O 1
ATOM 700 N N . TYR A 1 92 ? -7.632 2.406 -3.667 1.00 91.00 92 TYR A N 1
ATOM 701 C CA . TYR A 1 92 ? -7.604 2.989 -5.003 1.00 91.00 92 TYR A CA 1
ATOM 702 C C . TYR A 1 92 ? -6.162 3.023 -5.509 1.00 91.00 92 TYR A C 1
ATOM 704 O O . TYR A 1 92 ? -5.290 3.641 -4.892 1.00 91.00 92 TYR A O 1
ATOM 712 N N . GLY A 1 93 ? -5.912 2.328 -6.616 1.00 91.19 93 GLY A N 1
ATOM 713 C CA . GLY A 1 93 ? -4.647 2.348 -7.335 1.00 91.19 93 GLY A CA 1
ATOM 714 C C . GLY A 1 93 ? -4.713 3.323 -8.502 1.00 91.19 93 GLY A C 1
ATOM 715 O O . GLY A 1 93 ? -5.631 3.235 -9.317 1.00 91.19 93 GLY A O 1
ATOM 716 N N . PHE A 1 94 ? -3.743 4.233 -8.587 1.00 91.69 94 PHE A N 1
ATOM 717 C CA . PHE A 1 94 ? -3.746 5.322 -9.563 1.00 91.69 94 PHE A CA 1
ATOM 718 C C . PHE A 1 94 ? -2.366 5.642 -10.122 1.00 91.69 94 PHE A C 1
ATOM 720 O O . PHE A 1 94 ? -1.336 5.308 -9.522 1.00 91.69 94 PHE A O 1
ATOM 727 N N . ASN A 1 95 ? -2.354 6.324 -11.275 1.00 93.06 95 ASN A N 1
ATOM 728 C CA . ASN A 1 95 ? -1.126 6.638 -12.016 1.00 93.06 95 ASN A CA 1
ATOM 729 C C . ASN A 1 95 ? -0.285 5.364 -12.226 1.00 93.06 95 ASN A C 1
ATOM 731 O O . ASN A 1 95 ? 0.937 5.345 -12.044 1.00 93.06 95 ASN A O 1
ATOM 735 N N . SER A 1 96 ? -0.991 4.274 -12.533 1.00 88.62 96 SER A N 1
ATOM 736 C CA . SER A 1 96 ? -0.389 2.982 -12.820 1.00 88.62 96 SER A CA 1
ATOM 737 C C . SER A 1 96 ? 0.301 3.063 -14.174 1.00 88.62 96 SER A C 1
ATOM 739 O O . SER A 1 96 ? -0.260 3.575 -15.138 1.00 88.62 96 SER A O 1
ATOM 741 N N . LYS A 1 97 ? 1.533 2.570 -14.251 1.00 89.44 97 LYS A N 1
ATOM 742 C CA . LYS A 1 97 ? 2.338 2.557 -15.472 1.00 89.44 97 LYS A CA 1
ATOM 743 C C . LYS A 1 97 ? 3.054 1.231 -15.617 1.00 89.44 97 LYS A C 1
ATOM 745 O O . LYS A 1 97 ? 3.504 0.659 -14.623 1.00 89.44 97 LYS A O 1
ATOM 750 N N . ASP A 1 98 ? 3.246 0.784 -16.848 1.00 88.56 98 ASP A N 1
ATOM 751 C CA . ASP A 1 98 ? 4.183 -0.302 -17.112 1.00 88.56 98 ASP A CA 1
ATOM 752 C C . ASP A 1 98 ? 5.637 0.134 -16.811 1.00 88.56 98 ASP A C 1
ATOM 754 O O . ASP A 1 98 ? 5.942 1.285 -16.456 1.00 88.56 98 ASP A O 1
ATOM 758 N N . GLN A 1 99 ? 6.580 -0.800 -16.937 1.00 86.56 99 GLN A N 1
ATOM 759 C CA . GLN A 1 99 ? 7.994 -0.492 -16.707 1.00 86.56 99 GLN A CA 1
ATOM 760 C C . GLN A 1 99 ? 8.582 0.493 -17.732 1.00 86.56 99 GLN A C 1
ATOM 762 O O . GLN A 1 99 ? 9.524 1.214 -17.387 1.00 86.56 99 GLN A O 1
ATOM 767 N N . SER A 1 100 ? 7.994 0.581 -18.927 1.00 88.00 100 SER A N 1
ATOM 768 C CA . SER A 1 100 ? 8.358 1.510 -20.005 1.00 88.00 100 SER A CA 1
ATOM 769 C C . SER A 1 100 ? 7.777 2.918 -19.809 1.00 88.00 100 SER A C 1
ATOM 771 O O . SER A 1 100 ? 8.233 3.859 -20.450 1.00 88.00 100 SER A O 1
ATOM 773 N N . GLY A 1 101 ? 6.827 3.088 -18.885 1.00 88.31 101 GLY A N 1
ATOM 774 C CA . GLY A 1 101 ? 6.168 4.357 -18.582 1.00 88.31 101 GLY A CA 1
ATOM 775 C C . GLY A 1 101 ? 4.833 4.582 -19.294 1.00 88.31 101 GLY A C 1
ATOM 776 O O . GLY A 1 101 ? 4.282 5.672 -19.140 1.00 88.31 101 GLY A O 1
ATOM 777 N N . ASN A 1 102 ? 4.312 3.590 -20.023 1.00 88.50 102 ASN A N 1
ATOM 778 C CA . ASN A 1 102 ? 2.985 3.662 -20.632 1.00 88.50 102 ASN A CA 1
ATOM 779 C C . ASN A 1 102 ? 1.909 3.570 -19.550 1.00 88.50 102 ASN A C 1
ATOM 781 O O . ASN A 1 102 ? 2.044 2.779 -18.614 1.00 88.50 102 ASN A O 1
ATOM 785 N N . ASP A 1 103 ? 0.852 4.365 -19.688 1.00 89.81 103 ASP A N 1
ATOM 786 C CA . ASP A 1 103 ? -0.236 4.404 -18.714 1.00 89.81 103 ASP A CA 1
ATOM 787 C C . ASP A 1 103 ? -1.050 3.103 -18.722 1.00 89.81 103 ASP A C 1
ATOM 789 O O . ASP A 1 103 ? -1.385 2.54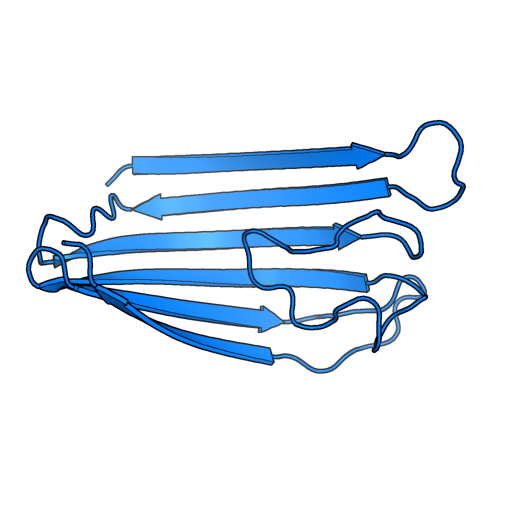9 -19.770 1.00 89.81 103 ASP A O 1
ATOM 793 N N . LEU A 1 104 ? -1.374 2.630 -17.522 1.00 84.69 104 LEU A N 1
ATOM 794 C CA . LEU A 1 104 ? -2.285 1.525 -17.248 1.00 84.69 104 LEU A CA 1
ATOM 795 C C . LEU A 1 104 ? -3.545 2.079 -16.579 1.00 84.69 104 LEU A C 1
ATOM 797 O O . LEU A 1 104 ? -3.524 3.160 -15.991 1.00 84.69 104 LEU A O 1
ATOM 801 N N . SER A 1 105 ? -4.650 1.337 -16.645 1.00 83.50 105 SER A N 1
ATOM 802 C CA . SER A 1 105 ? -5.899 1.773 -16.020 1.00 83.50 105 SER A CA 1
ATOM 803 C C . SER A 1 105 ? -5.796 1.790 -14.496 1.00 83.50 105 SER A C 1
ATOM 805 O O . SER A 1 105 ? -5.181 0.909 -13.886 1.00 83.50 105 SER A O 1
ATOM 807 N N . ASP A 1 106 ? -6.452 2.771 -13.892 1.00 86.94 106 ASP A N 1
ATOM 808 C CA . ASP A 1 106 ? -6.666 2.833 -12.452 1.00 86.94 106 ASP A CA 1
ATOM 809 C C . ASP A 1 106 ? -7.645 1.740 -11.996 1.00 86.94 106 ASP A C 1
ATOM 811 O O . ASP A 1 106 ? -8.451 1.232 -12.781 1.00 86.94 106 ASP A O 1
ATOM 815 N N . PHE A 1 107 ? -7.604 1.391 -10.712 1.00 82.19 107 PHE A N 1
ATOM 816 C CA . PHE A 1 107 ? -8.487 0.380 -10.133 1.00 82.19 107 PHE A CA 1
ATOM 817 C C . PHE A 1 107 ? -8.929 0.759 -8.725 1.00 82.19 107 PHE A C 1
ATOM 8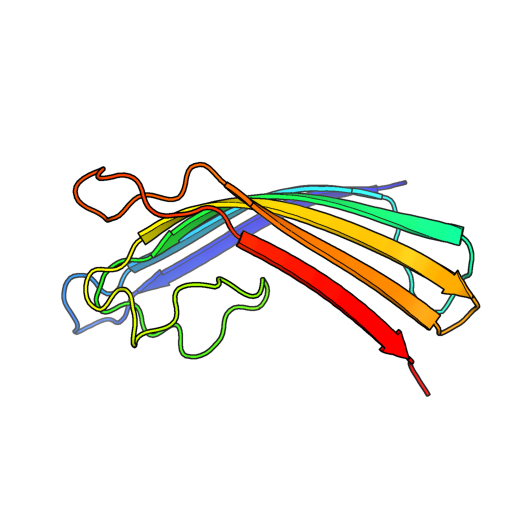19 O O . PHE A 1 107 ? -8.238 1.486 -8.015 1.00 82.19 107 PHE A O 1
ATOM 826 N N . TYR A 1 108 ? -10.069 0.223 -8.297 1.00 87.38 108 TYR A N 1
ATOM 827 C CA . TYR A 1 108 ? -10.564 0.358 -6.933 1.00 87.38 108 TYR A CA 1
ATOM 828 C C . TYR A 1 108 ? -11.017 -0.998 -6.395 1.00 87.38 108 TYR A C 1
ATOM 830 O O . TYR A 1 108 ? -11.462 -1.863 -7.150 1.00 87.38 108 TYR A O 1
ATOM 838 N N . ARG A 1 109 ? -10.916 -1.174 -5.079 1.00 85.62 109 ARG A N 1
ATOM 839 C CA . ARG A 1 109 ? -11.403 -2.351 -4.353 1.00 85.62 109 ARG A CA 1
ATOM 840 C C . ARG A 1 109 ? -12.025 -1.902 -3.044 1.00 85.62 109 ARG A C 1
ATOM 842 O O . ARG A 1 109 ? -11.530 -0.973 -2.413 1.00 85.62 109 ARG A O 1
ATOM 849 N N . ALA A 1 110 ? -13.104 -2.560 -2.647 1.00 90.25 110 ALA A N 1
ATOM 850 C CA . ALA A 1 110 ? -13.728 -2.361 -1.350 1.00 90.25 110 ALA A CA 1
ATOM 851 C C . ALA A 1 110 ? -14.089 -3.717 -0.748 1.00 90.25 110 ALA A C 1
ATOM 853 O O . ALA A 1 110 ? -14.519 -4.621 -1.465 1.00 90.25 110 ALA A O 1
ATOM 854 N N . GLU A 1 111 ? -13.918 -3.843 0.561 1.00 91.00 111 GLU A N 1
ATOM 855 C CA . GLU A 1 111 ? -14.057 -5.094 1.294 1.00 91.00 111 GLU A CA 1
ATOM 856 C C . GLU A 1 111 ? -14.804 -4.877 2.601 1.00 91.00 111 GLU A C 1
ATOM 858 O O . GLU A 1 111 ? -14.582 -3.888 3.302 1.00 91.00 111 GLU A O 1
ATOM 863 N N . LEU A 1 112 ? -15.657 -5.840 2.944 1.00 93.19 112 LEU A N 1
ATOM 864 C CA . LEU A 1 112 ? -16.277 -5.944 4.256 1.00 93.19 112 LEU A CA 1
ATOM 865 C C . LEU A 1 112 ? -15.616 -7.099 5.012 1.00 93.19 112 LEU A C 1
ATOM 867 O O . LEU A 1 112 ? -15.695 -8.251 4.592 1.00 93.19 112 LEU A O 1
ATOM 871 N N . ASN A 1 113 ? -14.994 -6.775 6.136 1.00 91.62 113 ASN A N 1
ATOM 872 C CA . ASN A 1 113 ? -14.195 -7.679 6.946 1.00 91.62 113 ASN A CA 1
ATOM 873 C C . ASN A 1 113 ? -14.905 -7.979 8.272 1.00 91.62 113 ASN A C 1
ATOM 875 O O . ASN A 1 113 ? -15.386 -7.065 8.943 1.00 91.62 113 ASN A O 1
ATOM 879 N N . TYR A 1 114 ? -14.945 -9.252 8.670 1.00 92.56 114 TYR A N 1
ATOM 880 C CA . TYR A 1 114 ? -15.471 -9.685 9.967 1.00 92.56 114 TYR A CA 1
ATOM 881 C C . TYR A 1 114 ? -14.461 -10.568 10.698 1.00 92.56 114 TYR A C 1
ATOM 883 O O . TYR A 1 114 ? -13.899 -11.486 10.100 1.00 92.56 114 TYR A O 1
ATOM 891 N N . LYS A 1 115 ? -14.240 -10.302 11.989 1.00 91.00 115 LYS A N 1
ATOM 892 C CA . LYS A 1 115 ? -13.324 -11.066 12.843 1.00 91.00 115 LYS A CA 1
ATOM 893 C C . LYS A 1 115 ? -14.100 -11.790 13.951 1.00 91.00 115 LYS A C 1
ATOM 895 O O . LYS A 1 115 ? -14.862 -11.164 14.678 1.00 91.00 115 LYS A O 1
ATOM 900 N N . PHE A 1 116 ? -13.917 -13.103 14.064 1.00 86.31 116 PHE A N 1
ATOM 901 C CA . PHE A 1 116 ? -14.502 -13.911 15.142 1.00 86.31 116 PHE A CA 1
ATOM 902 C C . PHE A 1 116 ? -13.644 -13.864 16.409 1.00 86.31 116 PHE A C 1
ATOM 904 O O . PHE A 1 116 ? -12.403 -13.723 16.275 1.00 86.31 1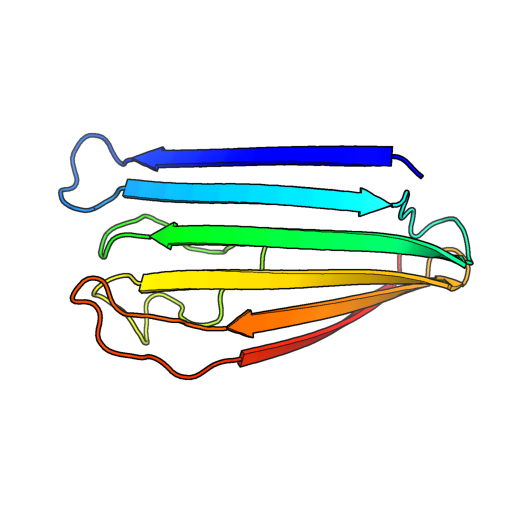16 PHE A O 1
#

Secondary structure (DSSP, 8-state):
-EEEEEEEEE--TT-TT--EEEEEEEEE---TTSTT-EEEEEEEEEEETT---SS-TT--S--TTT-TTEEEEEEEEEEEEEETTEEEEEEEEEEEEETT--B---EEEEEEEE--

pLDDT: mean 85.26, std 14.51, range [41.94, 97.75]

Radius of gyration: 15.6 Å; chains: 1; bounding box: 38×24×39 Å

Organism: NCBI:txid408170